Protein AF-A0A3B3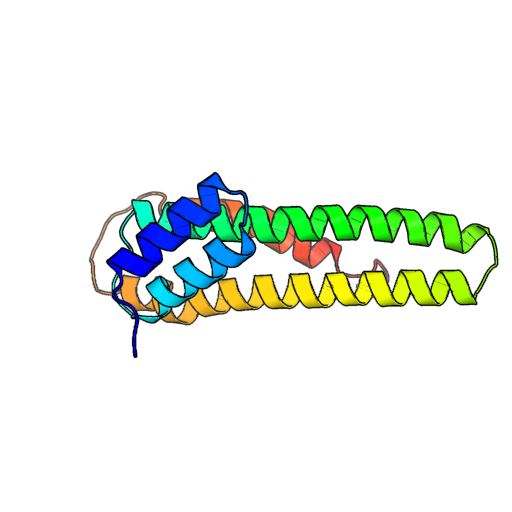ZJW7-F1 (afdb_monomer_lite)

pLDDT: mean 74.99, std 21.79, range [32.06, 96.75]

Secondary structure (DSSP, 8-state):
-PPPHHHHHHHHHHHHHTT-HHHHHHHHHHHHHT-SPPPHHHHHHHHHHHHHHHHHHHHHHHHHHHHHHHHHTTT-HHHHHHHHHHHHHHHHHHHHHHHHHHHHIIIIITGGGSSS----SGGGHHHHHHHHHHHHHHHTTS-TTS--

Radius of gyration: 18.7 Å; chains: 1; bounding box: 41×42×52 Å

Organism: NCBI:txid409849

Foldseek 3Di:
DQDDLVVLCVQLVVCVVVVVLVSNLVSLLSSQVVLDDDDPVSVVSNVVSLVSVLVVLVVVLVVLVVVLVVVVVVPPVVVNVVSVVVSVVSVVVNVVSVVSVVCSCVPRVVVVVVPDDDDDDCPVPVVVVVVVVVVVVVVVPDPPPPPD

InterPro domains:
  IPR000308 14-3-3 protein [PR00305] (37-66)
  IPR000308 14-3-3 protein [PR00305] (86-110)
  IPR000308 14-3-3 protein [PTHR18860] (5-116)
  IPR023409 14-3-3 protein, conserved site [PS00796] (43-53)
  IPR023410 14-3-3 domain [PF00244] (11-118)
  IPR023410 14-3-3 domain [SM00101] (5-146)
  IPR036815 14-3-3 domain superfamily [G3DSA:1.20.190.20] (1-126)
  IPR036815 14-3-3 domain superfamily [SSF48445] (5-113)

Sequence (148 aa):
MTQPRNSLVQKARLAEQAERYDDMAAAMKSVTELNEALSNEERNLLSVAYKNVVGARRSSWRVISSIEQKTSTDGNEKKIEMVRAYREKIEKELEAVCQDVLNLLDNFLIKNCSDTQHETGPSRLVLVCSKTSLMSMAMAFKPLGQLC

Structure (mmCIF, N/CA/C/O backbone):
data_AF-A0A3B3ZJW7-F1
#
_entry.id   AF-A0A3B3ZJW7-F1
#
loop_
_atom_site.group_PDB
_atom_site.id
_atom_site.type_symbol
_atom_site.label_atom_id
_atom_site.label_alt_id
_atom_site.label_comp_id
_atom_site.label_asym_id
_atom_site.label_entity_id
_atom_site.label_seq_id
_atom_site.pdbx_PDB_ins_code
_atom_site.Cartn_x
_atom_site.Cartn_y
_atom_site.Cartn_z
_atom_site.occupancy
_atom_site.B_iso_or_equiv
_atom_site.auth_seq_id
_atom_site.auth_comp_id
_atom_site.auth_asym_id
_atom_site.auth_atom_id
_atom_site.pdbx_PDB_model_num
ATOM 1 N N . MET A 1 1 ? -17.757 -16.011 6.259 1.00 41.28 1 MET A N 1
ATOM 2 C CA . MET A 1 1 ? -17.474 -16.142 7.704 1.00 41.28 1 MET A CA 1
ATOM 3 C C . MET A 1 1 ? -16.593 -14.971 8.095 1.00 41.28 1 MET A C 1
ATOM 5 O O . MET A 1 1 ? -15.487 -14.872 7.583 1.00 41.28 1 MET A O 1
ATOM 9 N N . THR A 1 2 ? -17.106 -14.036 8.888 1.00 58.94 2 THR A N 1
ATOM 10 C CA . THR A 1 2 ? -16.339 -12.898 9.411 1.00 58.94 2 THR A CA 1
ATOM 11 C C . THR A 1 2 ? -15.361 -13.408 10.471 1.00 58.94 2 THR A C 1
ATOM 13 O O . THR A 1 2 ? -15.766 -14.082 11.415 1.00 58.94 2 THR A O 1
ATOM 16 N N . GLN A 1 3 ? -14.060 -13.165 10.285 1.00 69.75 3 GLN A N 1
ATOM 17 C CA . GLN A 1 3 ? -13.056 -13.524 11.289 1.00 69.75 3 GLN A CA 1
ATOM 18 C C . GLN A 1 3 ? -13.226 -12.631 12.529 1.00 69.75 3 GLN A C 1
ATOM 20 O O . GLN A 1 3 ? -13.431 -11.426 12.375 1.00 69.75 3 GLN A O 1
ATOM 25 N N . PRO A 1 4 ? -13.140 -13.181 13.754 1.00 84.31 4 PRO A N 1
ATOM 26 C CA . PRO A 1 4 ? -13.278 -12.383 14.967 1.00 84.31 4 PRO A CA 1
ATOM 27 C C . PRO A 1 4 ? -12.141 -11.358 15.079 1.00 84.31 4 PRO A C 1
ATOM 29 O O . PRO A 1 4 ? -10.984 -11.688 14.808 1.00 84.31 4 PRO A O 1
ATOM 32 N N . ARG A 1 5 ? -12.447 -10.135 15.535 1.00 88.00 5 ARG A N 1
ATOM 33 C CA . ARG A 1 5 ? -11.498 -9.008 15.654 1.00 88.00 5 ARG A CA 1
ATOM 34 C C . ARG A 1 5 ? -10.156 -9.405 16.273 1.00 88.00 5 ARG A C 1
ATOM 36 O O . ARG A 1 5 ? -9.104 -9.098 15.723 1.00 88.00 5 ARG A O 1
ATOM 43 N N . ASN A 1 6 ? -10.192 -10.140 17.385 1.00 89.25 6 ASN A N 1
ATOM 44 C CA . ASN A 1 6 ? -8.989 -10.573 18.097 1.00 89.25 6 ASN A CA 1
ATOM 45 C C . ASN A 1 6 ? -8.067 -11.429 17.206 1.00 89.25 6 ASN A C 1
ATOM 47 O O . ASN A 1 6 ? -6.859 -11.213 17.180 1.00 89.25 6 ASN A O 1
ATOM 51 N N . SER A 1 7 ? -8.636 -12.315 16.380 1.00 92.38 7 SER A N 1
ATOM 52 C CA . SER A 1 7 ? -7.854 -13.124 15.436 1.00 92.38 7 SER A CA 1
ATOM 53 C C . SER A 1 7 ? -7.184 -12.283 14.345 1.00 92.38 7 SER A C 1
ATOM 55 O O . SER A 1 7 ? -6.049 -12.567 13.966 1.00 92.38 7 SER A O 1
ATOM 57 N N . LEU A 1 8 ? -7.837 -11.210 13.882 1.00 92.69 8 LEU A N 1
ATOM 58 C CA . LEU A 1 8 ? -7.259 -10.282 12.906 1.00 92.69 8 LEU A CA 1
ATOM 59 C C . LEU A 1 8 ? -6.107 -9.476 13.517 1.00 92.69 8 LEU A C 1
ATOM 61 O O . LEU A 1 8 ? -5.056 -9.345 12.893 1.00 92.69 8 LEU A O 1
ATOM 65 N N . VAL A 1 9 ? -6.265 -9.000 14.756 1.00 93.06 9 VAL A N 1
ATOM 66 C CA . VAL A 1 9 ? -5.200 -8.291 15.485 1.00 93.06 9 VAL A CA 1
ATOM 67 C C . VAL A 1 9 ? -4.015 -9.221 15.761 1.00 93.06 9 VAL A C 1
ATOM 69 O O . VAL A 1 9 ? -2.868 -8.838 15.541 1.00 93.06 9 VAL A O 1
ATOM 72 N N . GLN A 1 10 ? -4.261 -10.467 16.179 1.00 94.31 10 GLN A N 1
ATOM 73 C CA . GLN A 1 10 ? -3.201 -11.468 16.341 1.00 94.31 10 GLN A CA 1
ATOM 74 C C . GLN A 1 10 ? -2.476 -11.743 15.019 1.00 94.31 10 GLN A C 1
ATOM 76 O O . GLN A 1 10 ? -1.246 -11.757 14.985 1.00 94.31 10 GLN A O 1
ATOM 81 N N . LYS A 1 11 ? -3.216 -11.890 13.914 1.00 94.44 11 LYS A N 1
ATOM 82 C CA . LYS A 1 11 ? -2.635 -12.049 12.576 1.00 94.44 11 LYS A CA 1
ATOM 83 C C . LYS A 1 11 ? -1.764 -10.853 12.189 1.00 94.44 11 LYS A C 1
ATOM 85 O O . LYS A 1 11 ? -0.671 -11.059 11.669 1.00 94.44 11 LYS A O 1
ATOM 90 N N . ALA A 1 12 ? -2.204 -9.626 12.473 1.00 94.75 12 ALA A N 1
ATOM 91 C CA . ALA A 1 12 ? -1.415 -8.424 12.215 1.00 94.75 12 ALA A CA 1
ATOM 92 C C . ALA A 1 12 ? -0.087 -8.432 12.991 1.00 94.75 12 ALA A C 1
ATOM 94 O O . ALA A 1 12 ? 0.952 -8.136 12.412 1.00 94.75 12 ALA A O 1
ATOM 95 N N . ARG A 1 13 ? -0.084 -8.856 14.261 1.00 93.94 13 ARG A N 1
ATOM 96 C CA . ARG A 1 13 ? 1.151 -8.973 15.063 1.00 93.94 13 ARG A CA 1
ATOM 97 C C . ARG A 1 13 ? 2.098 -10.066 14.575 1.00 93.94 13 ARG A C 1
ATOM 99 O O . ARG A 1 13 ? 3.312 -9.918 14.674 1.00 93.94 13 ARG A O 1
ATOM 106 N N . LEU A 1 14 ? 1.564 -11.180 14.078 1.00 96.38 14 LEU A N 1
ATOM 107 C CA . LEU A 1 14 ? 2.388 -12.220 13.455 1.00 96.38 14 LEU A CA 1
ATOM 108 C C . LEU A 1 14 ? 3.007 -11.710 12.149 1.00 96.38 14 LEU A C 1
ATOM 110 O O . LEU A 1 14 ? 4.184 -11.946 11.891 1.00 96.38 14 LEU A O 1
ATOM 114 N N . ALA A 1 15 ? 2.232 -10.974 11.351 1.00 95.88 15 ALA A N 1
ATOM 115 C CA . ALA A 1 15 ? 2.716 -10.352 10.125 1.00 95.88 15 ALA A CA 1
ATOM 116 C C . ALA A 1 15 ? 3.783 -9.278 10.399 1.00 95.88 15 ALA A C 1
ATOM 118 O O . ALA A 1 15 ? 4.761 -9.213 9.662 1.00 95.88 15 ALA A O 1
ATOM 119 N N . GLU A 1 16 ? 3.636 -8.492 11.470 1.00 93.56 16 GLU A N 1
ATOM 120 C CA . GLU A 1 16 ? 4.644 -7.529 11.936 1.00 93.56 16 GLU A CA 1
ATOM 121 C C . GLU A 1 16 ? 5.976 -8.218 12.260 1.00 93.56 16 GLU A C 1
ATOM 123 O O . GLU A 1 16 ? 7.013 -7.819 11.741 1.00 93.56 16 GLU A O 1
ATOM 128 N N . GLN A 1 17 ? 5.945 -9.299 13.048 1.00 95.44 17 GLN A N 1
ATOM 129 C CA . GLN A 1 17 ? 7.144 -10.075 13.397 1.00 95.44 17 GLN A CA 1
ATOM 130 C C . GLN A 1 17 ? 7.816 -10.723 12.181 1.00 95.44 17 GLN A C 1
ATOM 132 O O . GLN A 1 17 ? 9.024 -10.937 12.185 1.00 95.44 17 GLN A O 1
ATOM 137 N N . ALA A 1 18 ? 7.038 -11.041 11.147 1.00 96.12 18 ALA A N 1
ATOM 138 C CA . ALA A 1 18 ? 7.535 -11.581 9.887 1.00 96.12 18 ALA A CA 1
ATOM 139 C C . ALA A 1 18 ? 7.897 -10.492 8.860 1.00 96.12 18 ALA A C 1
ATOM 141 O O . ALA A 1 18 ? 8.177 -10.823 7.708 1.00 96.12 18 ALA A O 1
ATOM 142 N N . GLU A 1 19 ? 7.815 -9.210 9.234 1.00 94.38 19 GLU A N 1
ATOM 143 C CA . GLU A 1 19 ? 8.022 -8.049 8.357 1.00 94.38 19 GLU A CA 1
ATOM 144 C C . GLU A 1 19 ? 7.146 -8.062 7.087 1.00 94.38 19 GLU A C 1
ATOM 146 O O . GLU A 1 19 ? 7.440 -7.428 6.070 1.00 94.38 19 GLU A O 1
ATOM 151 N N . ARG A 1 20 ? 6.012 -8.768 7.139 1.00 96.75 20 ARG A N 1
ATOM 152 C CA . ARG A 1 20 ? 5.022 -8.855 6.061 1.00 96.75 20 ARG A CA 1
ATOM 153 C C . ARG A 1 20 ? 3.991 -7.742 6.198 1.00 96.75 20 ARG A C 1
ATOM 155 O O . ARG A 1 20 ? 2.814 -7.981 6.464 1.00 96.75 20 ARG A O 1
ATOM 162 N N . TYR A 1 21 ? 4.436 -6.506 6.000 1.00 93.25 21 TYR A N 1
ATOM 163 C CA . TYR A 1 21 ? 3.616 -5.316 6.245 1.00 93.25 21 TYR A CA 1
ATOM 164 C C . TYR A 1 21 ? 2.367 -5.209 5.354 1.00 93.25 21 TYR A C 1
ATOM 166 O O . TYR A 1 21 ? 1.380 -4.618 5.780 1.00 93.25 21 TYR A O 1
ATOM 174 N N . ASP A 1 22 ? 2.364 -5.812 4.161 1.00 93.50 22 ASP A N 1
ATOM 175 C CA . ASP A 1 22 ? 1.164 -5.899 3.313 1.00 93.50 22 ASP A CA 1
ATOM 176 C C . ASP A 1 22 ? 0.063 -6.754 3.950 1.00 93.50 22 ASP A C 1
ATOM 178 O O . ASP A 1 22 ? -1.098 -6.348 4.010 1.00 93.50 22 ASP A O 1
ATOM 182 N N . ASP A 1 23 ? 0.436 -7.913 4.496 1.00 94.19 23 ASP A N 1
ATOM 183 C CA . ASP A 1 23 ? -0.490 -8.799 5.204 1.00 94.19 23 ASP A CA 1
ATOM 184 C C . ASP A 1 23 ? -0.987 -8.138 6.497 1.00 94.19 23 ASP A C 1
ATOM 186 O O . ASP A 1 23 ? -2.163 -8.257 6.852 1.00 94.19 23 ASP A O 1
ATOM 190 N N . MET A 1 24 ? -0.092 -7.418 7.183 1.00 94.19 24 MET A N 1
ATOM 191 C CA . MET A 1 24 ? -0.417 -6.626 8.367 1.00 94.19 24 MET A CA 1
ATOM 192 C C . MET A 1 24 ? -1.429 -5.523 8.028 1.00 94.19 24 MET A C 1
ATOM 194 O O . MET A 1 24 ? -2.428 -5.375 8.732 1.00 94.19 24 MET A O 1
ATOM 198 N N . ALA A 1 25 ? -1.215 -4.786 6.933 1.00 92.56 25 ALA A N 1
ATOM 199 C CA . ALA A 1 25 ? -2.110 -3.724 6.481 1.00 92.56 25 ALA A CA 1
ATOM 200 C C . ALA A 1 25 ? -3.486 -4.281 6.098 1.00 92.56 25 ALA A C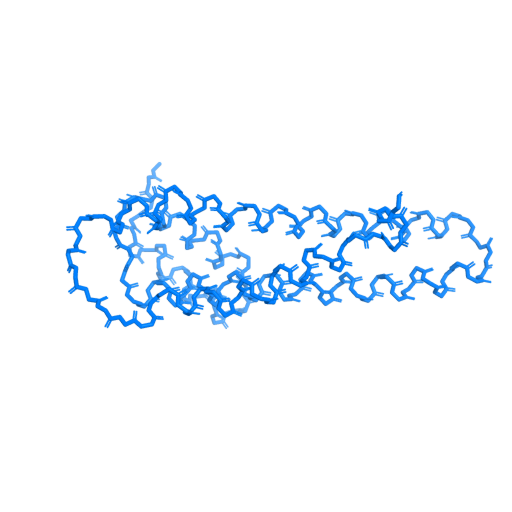 1
ATOM 202 O O . ALA A 1 25 ? -4.498 -3.728 6.519 1.00 92.56 25 ALA A O 1
ATOM 203 N N . ALA A 1 26 ? -3.537 -5.414 5.391 1.00 94.38 26 ALA A N 1
ATOM 204 C CA . ALA A 1 26 ? -4.792 -6.079 5.049 1.00 94.38 26 ALA A CA 1
ATOM 205 C C . ALA A 1 26 ? -5.574 -6.525 6.297 1.00 94.38 26 ALA A C 1
ATOM 207 O O . ALA A 1 26 ? -6.779 -6.293 6.387 1.00 94.38 26 ALA A O 1
ATOM 208 N N . ALA A 1 27 ? -4.900 -7.116 7.289 1.00 94.12 27 ALA A N 1
ATOM 209 C CA . ALA A 1 27 ? -5.542 -7.521 8.539 1.00 94.12 27 ALA A CA 1
ATOM 210 C C . ALA A 1 27 ? -6.077 -6.313 9.329 1.00 94.12 27 ALA A C 1
ATOM 212 O O . ALA A 1 27 ? -7.222 -6.328 9.779 1.00 94.12 27 ALA A O 1
ATOM 213 N N . MET A 1 28 ? -5.281 -5.247 9.453 1.00 92.62 28 MET A N 1
ATOM 214 C CA . MET A 1 28 ? -5.676 -4.029 10.169 1.00 92.62 28 MET A CA 1
ATOM 215 C C . MET A 1 28 ? -6.758 -3.224 9.435 1.00 92.62 28 MET A C 1
ATOM 217 O O . MET A 1 28 ? -7.602 -2.600 10.084 1.00 92.62 28 MET A O 1
ATOM 221 N N . LYS A 1 29 ? -6.792 -3.282 8.098 1.00 91.56 29 LYS A N 1
ATOM 222 C CA . LYS A 1 29 ? -7.897 -2.767 7.280 1.00 91.56 29 LYS A CA 1
ATOM 223 C C . LYS A 1 29 ? -9.200 -3.464 7.658 1.00 91.56 29 LYS A C 1
ATOM 225 O O . LYS A 1 29 ? -10.146 -2.787 8.044 1.00 91.56 29 LYS A O 1
ATOM 230 N N . SER A 1 30 ? -9.210 -4.798 7.682 1.00 92.12 30 SER A N 1
ATOM 231 C CA . SER A 1 30 ? -10.393 -5.562 8.094 1.00 92.12 30 SER A CA 1
ATOM 232 C C . SER A 1 30 ? -10.831 -5.257 9.529 1.00 92.12 30 SER A C 1
ATOM 234 O O . SER A 1 30 ? -12.026 -5.169 9.771 1.00 92.12 30 SER A O 1
ATOM 236 N N . VAL A 1 31 ? -9.901 -5.044 10.472 1.00 91.00 31 VAL A N 1
ATOM 237 C CA . VAL A 1 31 ? -10.241 -4.607 11.847 1.00 91.00 31 VAL A CA 1
ATOM 238 C C . VAL A 1 31 ? -10.938 -3.245 11.844 1.00 91.00 31 VAL A C 1
ATOM 240 O O . VAL A 1 31 ? -11.897 -3.042 12.583 1.00 91.00 31 VAL A O 1
ATOM 243 N N . THR A 1 32 ? -10.475 -2.318 11.005 1.00 88.44 32 THR A N 1
ATOM 244 C CA . THR A 1 32 ? -11.040 -0.965 10.898 1.00 88.44 32 THR A CA 1
ATOM 245 C C . THR A 1 32 ? -12.427 -0.982 10.246 1.00 88.44 32 THR A C 1
ATOM 247 O O . THR A 1 32 ? -13.324 -0.257 10.672 1.00 88.44 32 THR A O 1
ATOM 250 N N . GLU A 1 33 ? -12.633 -1.856 9.260 1.00 88.56 33 GLU A N 1
ATOM 251 C CA . GLU A 1 33 ? -13.905 -2.027 8.546 1.00 88.56 33 GLU A CA 1
ATOM 252 C C . GLU A 1 33 ? -15.018 -2.665 9.397 1.00 88.56 33 GLU A C 1
ATOM 254 O O . GLU A 1 33 ? -16.187 -2.577 9.026 1.00 88.56 33 GLU A O 1
ATOM 259 N N . LEU A 1 34 ? -14.700 -3.230 10.573 1.00 86.88 34 LEU A N 1
ATOM 260 C CA . LEU A 1 34 ? -15.708 -3.658 11.558 1.00 86.88 34 LEU A CA 1
ATOM 261 C C . LEU A 1 34 ? -16.497 -2.477 12.162 1.00 86.88 34 LEU A C 1
ATOM 263 O O . LEU A 1 34 ? -17.450 -2.701 12.900 1.00 86.88 34 LEU A O 1
ATOM 267 N N . ASN A 1 35 ? -16.118 -1.232 11.843 1.00 80.44 35 ASN A N 1
ATOM 268 C CA . ASN A 1 35 ? -16.767 0.011 12.273 1.00 80.44 35 ASN A CA 1
ATOM 269 C C . ASN A 1 35 ? -16.874 0.185 13.799 1.00 80.44 35 ASN A C 1
ATOM 271 O O . ASN A 1 35 ? -17.741 0.886 14.313 1.00 80.44 35 ASN A O 1
ATOM 275 N N . GLU A 1 36 ? -15.956 -0.439 14.525 1.00 82.25 36 GLU A N 1
ATOM 276 C CA . GLU A 1 36 ? -15.775 -0.275 15.961 1.00 82.25 36 GLU A CA 1
ATOM 277 C C . GLU A 1 36 ? -14.584 0.653 16.226 1.00 82.25 36 GLU A C 1
ATOM 279 O O . GLU A 1 36 ? -13.594 0.647 15.486 1.00 82.25 36 GLU A O 1
ATOM 284 N N . ALA A 1 37 ? -14.632 1.413 17.321 1.00 80.69 37 ALA A N 1
ATOM 285 C CA . ALA A 1 37 ? -13.532 2.289 17.704 1.00 80.69 37 ALA A CA 1
ATOM 286 C C . ALA A 1 37 ? -12.216 1.500 17.870 1.00 80.69 37 ALA A C 1
ATOM 288 O O . ALA A 1 37 ? -12.149 0.495 18.578 1.00 80.69 37 ALA A O 1
ATOM 289 N N . LEU A 1 38 ? -11.147 1.961 17.214 1.00 82.75 38 LEU A N 1
ATOM 290 C CA . LEU A 1 38 ? -9.809 1.399 17.400 1.00 82.75 38 LEU A CA 1
ATOM 291 C C . LEU A 1 38 ? -9.208 1.880 18.723 1.00 82.75 38 LEU A C 1
ATOM 293 O O . LEU A 1 38 ? -9.184 3.090 18.987 1.00 82.75 38 LEU A O 1
ATOM 297 N N . SER A 1 39 ? -8.649 0.947 19.491 1.00 85.75 39 SER A N 1
ATOM 298 C CA . SER A 1 39 ? -7.804 1.233 20.653 1.00 85.75 39 SER A CA 1
ATOM 299 C C . SER A 1 39 ? -6.482 1.892 20.240 1.00 85.75 39 SER A C 1
ATOM 301 O O . SER A 1 39 ? -6.070 1.827 19.078 1.00 85.75 39 SER A O 1
ATOM 303 N N . ASN A 1 40 ? -5.779 2.515 21.190 1.00 80.88 40 ASN A N 1
ATOM 304 C CA . ASN A 1 40 ? -4.481 3.145 20.918 1.00 80.88 40 ASN A CA 1
ATOM 305 C C . ASN A 1 40 ? -3.471 2.162 20.311 1.00 80.88 40 ASN A C 1
ATOM 307 O O . ASN A 1 40 ? -2.719 2.528 19.408 1.00 80.88 40 ASN A O 1
ATOM 311 N N . GLU A 1 41 ? -3.479 0.912 20.771 1.00 84.75 41 GLU A N 1
ATOM 312 C CA . GLU A 1 41 ? -2.562 -0.106 20.272 1.00 84.75 41 GLU A CA 1
ATOM 313 C C . GLU A 1 41 ? -2.896 -0.530 18.835 1.00 84.75 41 GLU A C 1
ATOM 315 O O . GLU A 1 41 ? -2.006 -0.613 17.992 1.00 84.75 41 GLU A O 1
ATOM 320 N N . GLU A 1 42 ? -4.177 -0.694 18.504 1.00 86.19 42 GLU A N 1
ATOM 321 C CA . GLU A 1 42 ? -4.614 -1.005 17.137 1.00 86.19 42 GLU A CA 1
ATOM 322 C 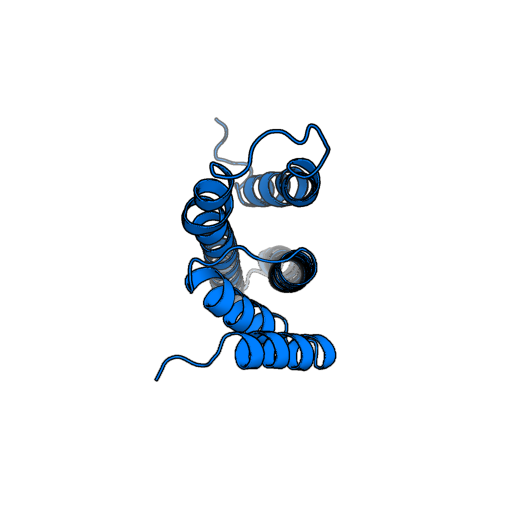C . GLU A 1 42 ? -4.345 0.153 16.169 1.00 86.19 42 GLU A C 1
ATOM 324 O O . GLU A 1 42 ? -3.918 -0.075 15.038 1.00 86.19 42 GLU A O 1
ATOM 329 N N . ARG A 1 43 ? -4.515 1.409 16.604 1.00 85.75 43 ARG A N 1
ATOM 330 C CA . ARG A 1 43 ? -4.137 2.586 15.799 1.00 85.75 43 ARG A CA 1
ATOM 331 C C . ARG A 1 43 ? -2.636 2.622 15.519 1.00 85.75 43 ARG A C 1
ATOM 333 O O . ARG A 1 43 ? -2.229 2.993 14.415 1.00 85.75 43 ARG A O 1
ATOM 340 N N . ASN A 1 44 ? -1.817 2.236 16.498 1.00 85.19 44 ASN A N 1
ATOM 341 C CA . ASN A 1 44 ? -0.375 2.131 16.312 1.00 85.19 44 ASN A CA 1
ATOM 342 C C . ASN A 1 44 ? -0.029 1.028 15.302 1.00 85.19 44 ASN A C 1
ATOM 344 O O . ASN A 1 44 ? 0.694 1.299 14.349 1.00 85.19 44 ASN A O 1
ATOM 348 N N . LEU A 1 45 ? -0.615 -0.168 15.436 1.00 88.81 45 LEU A N 1
ATOM 349 C CA . LEU A 1 45 ? -0.425 -1.269 14.480 1.00 88.81 45 LEU A CA 1
ATOM 350 C C . LEU A 1 45 ? -0.829 -0.864 13.054 1.00 88.81 45 LEU A C 1
ATOM 352 O O . LEU A 1 45 ? -0.073 -1.088 12.111 1.00 88.81 45 LEU A O 1
ATOM 356 N N . LEU A 1 46 ? -1.977 -0.201 12.892 1.00 88.12 46 LEU A N 1
ATOM 357 C CA . LEU A 1 46 ? -2.430 0.321 11.600 1.00 88.12 46 LEU A CA 1
ATOM 358 C C . LEU A 1 46 ? -1.412 1.314 11.009 1.00 88.12 46 LEU A C 1
ATOM 360 O O . LEU A 1 46 ? -1.080 1.242 9.825 1.00 88.12 46 LEU A O 1
ATOM 364 N N . SER A 1 47 ? -0.882 2.213 11.842 1.00 86.50 47 SER A N 1
ATOM 365 C CA . SER A 1 47 ? 0.111 3.211 11.429 1.00 86.50 47 SER A CA 1
ATOM 366 C C . SER A 1 47 ? 1.437 2.567 11.019 1.00 86.50 47 SER A C 1
ATOM 368 O O . SER A 1 47 ? 1.998 2.928 9.985 1.00 86.50 47 SER A O 1
ATOM 370 N N . VAL A 1 48 ? 1.929 1.599 11.798 1.00 87.69 48 VAL A N 1
ATOM 371 C CA . VAL A 1 48 ? 3.157 0.843 11.505 1.00 87.69 48 VAL A CA 1
ATOM 372 C C . VAL A 1 48 ? 3.016 0.080 10.190 1.00 87.69 48 VAL A C 1
ATOM 374 O O . VAL A 1 48 ? 3.911 0.165 9.348 1.00 87.69 48 VAL A O 1
ATOM 377 N N . ALA A 1 49 ? 1.886 -0.596 9.975 1.00 89.44 49 ALA A N 1
ATOM 378 C CA . ALA A 1 49 ? 1.628 -1.359 8.760 1.00 89.44 49 ALA A CA 1
ATOM 379 C C . ALA A 1 49 ? 1.711 -0.474 7.508 1.00 89.44 49 ALA A C 1
ATOM 381 O O . ALA A 1 49 ? 2.574 -0.667 6.650 1.00 89.44 49 ALA A O 1
ATOM 382 N N . TYR A 1 50 ? 0.868 0.559 7.430 1.00 87.75 50 TYR A N 1
ATOM 383 C CA . TYR A 1 50 ? 0.787 1.404 6.239 1.00 87.75 50 TYR A CA 1
ATOM 384 C C . TYR A 1 50 ? 2.042 2.257 6.019 1.00 87.75 50 TYR A C 1
ATOM 386 O O . TYR A 1 50 ? 2.463 2.427 4.872 1.00 87.75 50 TYR A O 1
ATOM 394 N N . LYS A 1 51 ? 2.703 2.736 7.086 1.00 86.69 51 LYS A N 1
ATOM 395 C CA . LYS A 1 51 ? 3.990 3.445 6.972 1.00 86.69 51 LYS A CA 1
ATOM 396 C C . LYS A 1 51 ? 5.042 2.575 6.285 1.00 86.69 51 LYS A C 1
ATOM 398 O O . LYS A 1 51 ? 5.747 3.063 5.400 1.00 86.69 51 LYS A O 1
ATOM 403 N N . ASN A 1 52 ? 5.152 1.309 6.681 1.00 87.19 52 ASN A N 1
ATOM 404 C CA . ASN A 1 52 ? 6.139 0.397 6.110 1.00 87.19 52 ASN A CA 1
ATOM 405 C C . ASN A 1 52 ? 5.777 -0.029 4.683 1.00 87.19 52 ASN A C 1
ATOM 407 O O . ASN A 1 52 ? 6.655 -0.022 3.820 1.00 87.19 52 ASN A O 1
ATOM 411 N N . VAL A 1 53 ? 4.497 -0.298 4.393 1.00 90.38 53 VAL A N 1
ATOM 412 C CA . VAL A 1 53 ? 4.038 -0.596 3.023 1.00 90.38 53 VAL A CA 1
ATOM 413 C C . VAL A 1 53 ? 4.395 0.553 2.077 1.00 90.38 53 VAL A C 1
ATOM 415 O O . VAL A 1 53 ? 5.092 0.337 1.083 1.00 90.38 53 VAL A O 1
ATOM 418 N N . VAL A 1 54 ? 3.994 1.786 2.406 1.00 86.81 54 VAL A N 1
ATOM 419 C CA . VAL A 1 54 ? 4.292 2.969 1.581 1.00 86.81 54 VAL A CA 1
ATOM 420 C C . VAL A 1 54 ? 5.802 3.206 1.489 1.00 86.81 54 VAL A C 1
ATOM 422 O O . VAL A 1 54 ? 6.319 3.488 0.407 1.00 86.81 54 VAL A O 1
ATOM 425 N N . GLY A 1 55 ? 6.531 3.060 2.599 1.00 86.19 55 GLY A N 1
ATOM 426 C CA . GLY A 1 55 ? 7.987 3.209 2.642 1.00 86.19 55 GLY A CA 1
ATOM 427 C C . GLY A 1 55 ? 8.712 2.260 1.685 1.00 86.19 55 GLY A C 1
ATOM 428 O O . GLY A 1 55 ? 9.574 2.702 0.920 1.00 86.19 55 GLY A O 1
ATOM 429 N N . ALA A 1 56 ? 8.315 0.986 1.664 1.00 89.00 56 ALA A N 1
ATOM 430 C CA . ALA A 1 56 ? 8.870 -0.016 0.760 1.00 89.00 56 ALA A CA 1
ATOM 431 C C . ALA A 1 56 ? 8.603 0.338 -0.713 1.00 89.00 56 ALA A C 1
ATOM 433 O O . ALA A 1 56 ? 9.548 0.412 -1.501 1.00 89.00 56 ALA A O 1
ATOM 434 N N . ARG A 1 57 ? 7.349 0.658 -1.077 1.00 89.00 57 ARG A N 1
ATOM 435 C CA . ARG A 1 57 ? 6.980 1.025 -2.463 1.00 89.00 57 ARG A CA 1
ATOM 436 C C . ARG A 1 57 ? 7.724 2.267 -2.939 1.00 89.00 57 ARG A C 1
ATOM 438 O O . ARG A 1 57 ? 8.216 2.300 -4.063 1.00 89.00 57 ARG A O 1
ATOM 445 N N . ARG A 1 58 ? 7.885 3.266 -2.069 1.00 88.31 58 ARG A N 1
ATOM 446 C CA . ARG A 1 58 ? 8.678 4.464 -2.370 1.00 88.31 58 ARG A CA 1
ATOM 447 C C . ARG A 1 58 ? 10.140 4.165 -2.625 1.00 88.31 58 ARG A C 1
ATOM 449 O O . ARG A 1 58 ? 10.741 4.772 -3.509 1.00 88.31 58 ARG A O 1
ATOM 456 N N . SER A 1 59 ? 10.734 3.285 -1.824 1.00 90.25 59 SER A N 1
ATOM 457 C CA . SER A 1 59 ? 12.120 2.887 -2.038 1.00 90.25 59 SER A CA 1
ATOM 458 C C . SER A 1 59 ? 12.274 2.219 -3.403 1.00 90.25 59 SER A C 1
ATOM 460 O O . SER A 1 59 ? 13.121 2.644 -4.188 1.00 90.25 59 SER A O 1
ATOM 462 N N . SER A 1 60 ? 11.379 1.282 -3.730 1.00 91.31 60 SER A N 1
ATOM 463 C CA . SER A 1 60 ? 11.322 0.630 -5.042 1.00 91.31 60 SER A CA 1
ATOM 464 C C . SER A 1 60 ? 11.161 1.636 -6.183 1.00 91.31 60 SER A C 1
ATOM 466 O O . SER A 1 60 ? 11.924 1.594 -7.145 1.00 91.31 60 SER A O 1
ATOM 468 N N . TRP A 1 61 ? 10.236 2.593 -6.058 1.00 90.81 61 TRP A N 1
ATOM 469 C CA . TRP A 1 61 ? 10.020 3.630 -7.069 1.00 90.81 61 TRP A CA 1
ATOM 470 C C . TRP A 1 61 ? 11.276 4.477 -7.313 1.00 90.81 61 TRP A C 1
ATOM 472 O O . TRP A 1 61 ? 11.667 4.668 -8.462 1.00 90.81 61 TRP A O 1
ATOM 482 N N . ARG A 1 62 ? 11.968 4.926 -6.251 1.00 90.56 62 ARG A N 1
ATOM 483 C CA . ARG A 1 62 ? 13.219 5.702 -6.383 1.00 90.56 62 ARG A CA 1
ATOM 484 C C . ARG A 1 62 ? 14.300 4.924 -7.131 1.00 90.56 62 ARG A C 1
ATOM 486 O O . ARG A 1 62 ? 14.999 5.497 -7.964 1.00 90.56 62 ARG A O 1
ATOM 493 N N . VAL A 1 63 ? 14.440 3.630 -6.835 1.00 92.31 63 VAL A N 1
ATOM 494 C CA . VAL A 1 63 ? 15.412 2.758 -7.509 1.00 92.31 63 VAL A CA 1
ATOM 495 C C . VAL A 1 63 ? 15.084 2.648 -8.996 1.00 92.31 63 VAL A C 1
ATOM 497 O O . VAL A 1 63 ? 15.959 2.878 -9.829 1.00 92.31 63 VAL A O 1
ATOM 500 N N . ILE A 1 64 ? 13.825 2.363 -9.337 1.00 92.00 64 ILE A N 1
ATOM 501 C CA . ILE A 1 64 ? 13.394 2.225 -10.733 1.00 92.00 64 ILE A CA 1
ATOM 502 C C . ILE A 1 64 ? 13.514 3.548 -11.494 1.00 92.00 64 ILE A C 1
ATOM 504 O O . ILE A 1 64 ? 14.011 3.548 -12.614 1.00 92.00 64 ILE A O 1
ATOM 508 N N . SER A 1 65 ? 13.165 4.677 -10.878 1.00 89.19 65 SER A N 1
ATOM 509 C CA . SER A 1 65 ? 13.345 6.001 -11.484 1.00 89.19 65 SER A CA 1
ATOM 510 C C . SER A 1 65 ? 14.825 6.311 -11.765 1.00 89.19 65 SER A C 1
ATOM 512 O O . SER A 1 65 ? 15.163 6.812 -12.837 1.00 89.19 65 SER A O 1
ATOM 514 N N . SER A 1 66 ? 15.743 5.929 -10.868 1.00 89.69 66 SER A N 1
ATOM 515 C CA . SER A 1 66 ? 17.186 6.058 -11.129 1.00 89.69 66 SER A CA 1
ATOM 516 C C . SER A 1 66 ? 17.657 5.152 -12.275 1.00 89.69 66 SER A C 1
ATOM 518 O O . SER A 1 66 ? 18.503 5.554 -13.076 1.00 89.69 66 SER A O 1
ATOM 520 N N . ILE A 1 67 ? 17.110 3.937 -12.381 1.00 91.25 67 ILE A N 1
ATOM 521 C CA . ILE A 1 67 ? 17.405 3.017 -13.489 1.00 91.25 67 ILE A CA 1
ATOM 522 C C . ILE A 1 67 ? 16.874 3.574 -14.814 1.00 91.25 67 ILE A C 1
ATOM 524 O O . ILE A 1 67 ? 17.569 3.486 -15.824 1.00 91.25 67 ILE A O 1
ATOM 528 N N . GLU A 1 68 ? 15.686 4.176 -14.820 1.00 88.12 68 GLU A N 1
ATOM 529 C CA . GLU A 1 68 ? 15.093 4.812 -15.999 1.00 88.12 68 GLU A CA 1
ATOM 530 C C . GLU A 1 68 ? 15.983 5.940 -16.527 1.00 88.12 68 GLU A C 1
ATOM 532 O O . GLU A 1 68 ? 16.308 5.959 -17.714 1.00 88.12 68 GLU A O 1
ATOM 537 N N . GLN A 1 69 ? 16.457 6.825 -15.643 1.00 86.56 69 GLN A N 1
ATOM 538 C CA . GLN A 1 69 ? 17.359 7.921 -16.015 1.00 86.56 69 GLN A CA 1
ATOM 539 C C . GLN A 1 69 ? 18.656 7.412 -16.655 1.00 86.56 69 GLN A C 1
ATOM 541 O O . GLN A 1 69 ? 19.069 7.925 -17.690 1.00 86.56 69 GLN A O 1
ATOM 546 N N . LYS A 1 70 ? 19.271 6.366 -16.084 1.00 88.56 70 LYS A N 1
ATOM 547 C CA . LYS A 1 70 ? 20.484 5.739 -16.642 1.00 88.56 70 LYS A CA 1
ATOM 548 C C . LYS A 1 70 ? 20.218 5.010 -17.958 1.00 88.56 70 LYS A C 1
ATOM 550 O O . LYS A 1 70 ? 21.047 5.018 -18.853 1.00 88.56 70 LYS A O 1
ATOM 555 N N . THR A 1 71 ? 19.062 4.368 -18.089 1.00 87.38 71 THR A N 1
ATOM 556 C CA . THR A 1 71 ? 18.713 3.624 -19.309 1.00 87.38 71 THR A CA 1
ATOM 557 C C . THR A 1 71 ? 18.376 4.577 -20.459 1.00 87.38 71 THR A C 1
ATOM 559 O O . THR A 1 71 ? 18.614 4.252 -21.619 1.00 87.38 71 THR A O 1
ATOM 562 N N . SER A 1 72 ? 17.887 5.778 -20.145 1.00 78.75 72 SER A N 1
ATOM 563 C CA . SER A 1 72 ? 17.578 6.819 -21.131 1.00 78.75 72 SER A CA 1
ATOM 564 C C . SER A 1 72 ? 18.819 7.321 -21.880 1.00 78.75 72 SER A C 1
ATOM 566 O O . SER A 1 72 ? 18.696 7.779 -23.011 1.00 78.75 72 SER A O 1
ATOM 568 N N . THR A 1 73 ? 20.019 7.196 -21.297 1.00 79.75 73 THR A N 1
ATOM 569 C CA . THR A 1 73 ? 21.284 7.563 -21.957 1.00 79.75 73 THR A CA 1
ATOM 570 C C . THR A 1 73 ? 21.871 6.457 -22.840 1.00 79.75 73 THR A C 1
ATOM 572 O O . THR A 1 73 ? 22.710 6.753 -23.683 1.00 79.75 73 THR A O 1
ATOM 575 N N . ASP A 1 74 ? 21.423 5.204 -22.686 1.00 77.62 74 ASP A N 1
ATOM 576 C CA . ASP A 1 74 ? 21.926 4.044 -23.449 1.00 77.62 74 ASP A CA 1
ATOM 577 C C . ASP A 1 74 ? 21.293 3.918 -24.853 1.00 77.62 74 ASP A C 1
ATOM 579 O O . ASP A 1 74 ? 21.753 3.121 -25.669 1.00 77.62 74 ASP A O 1
ATOM 583 N N . GLY A 1 75 ? 20.207 4.650 -25.144 1.00 76.38 75 GLY A N 1
ATOM 584 C CA . GLY A 1 75 ? 19.537 4.655 -26.456 1.00 76.38 75 GLY A CA 1
ATOM 585 C C . GLY A 1 75 ? 18.736 3.389 -26.812 1.00 76.38 75 GLY A C 1
ATOM 586 O O . GLY A 1 75 ? 18.202 3.291 -27.914 1.00 76.38 75 GLY A O 1
ATOM 587 N N . ASN A 1 76 ? 18.615 2.411 -25.905 1.00 86.44 76 ASN A N 1
ATOM 588 C CA . ASN A 1 76 ? 17.819 1.199 -26.134 1.00 86.44 76 ASN A CA 1
ATOM 589 C C . ASN A 1 76 ? 16.336 1.424 -25.787 1.00 86.44 76 ASN A C 1
ATOM 591 O O . ASN A 1 76 ? 15.905 1.165 -24.660 1.00 86.44 76 ASN A O 1
ATOM 595 N N . GLU A 1 77 ? 15.552 1.863 -26.774 1.00 87.88 77 GLU A N 1
ATOM 596 C CA . GLU A 1 77 ? 14.133 2.226 -26.622 1.00 87.88 77 GLU A CA 1
ATOM 597 C C . GLU A 1 77 ? 13.273 1.129 -25.979 1.00 87.88 77 GLU A C 1
ATOM 599 O O . GLU A 1 77 ? 12.496 1.415 -25.070 1.00 87.88 77 GLU A O 1
ATOM 604 N N . LYS A 1 78 ? 13.461 -0.144 -26.355 1.00 89.62 78 LYS A N 1
ATOM 605 C CA . LYS A 1 78 ? 12.691 -1.261 -25.772 1.00 89.62 78 LYS A CA 1
ATOM 606 C C . LYS A 1 78 ? 12.937 -1.406 -24.272 1.00 89.62 78 LYS A C 1
ATOM 608 O O . LYS A 1 78 ? 12.024 -1.702 -23.505 1.00 89.62 78 LYS A O 1
ATOM 613 N N . LYS A 1 79 ? 14.187 -1.217 -23.840 1.00 89.00 79 LYS A N 1
ATOM 614 C CA . LYS A 1 79 ? 14.556 -1.285 -22.422 1.00 89.00 79 LYS A CA 1
ATOM 615 C C . LYS A 1 79 ? 14.003 -0.082 -21.657 1.00 89.00 79 LYS A C 1
ATOM 617 O O . LYS A 1 79 ? 13.519 -0.262 -20.543 1.00 89.00 79 LYS A O 1
ATOM 622 N N . ILE A 1 80 ? 14.031 1.107 -22.262 1.00 90.00 80 ILE A N 1
ATOM 623 C CA . ILE A 1 80 ? 13.444 2.329 -21.692 1.00 90.00 80 ILE A CA 1
ATOM 624 C C . ILE A 1 80 ? 11.940 2.139 -21.466 1.00 90.00 80 ILE A C 1
ATOM 626 O O . ILE A 1 80 ? 11.456 2.387 -20.363 1.00 90.00 80 ILE A O 1
ATOM 630 N N . GLU A 1 81 ? 11.214 1.632 -22.464 1.00 91.88 81 GLU A N 1
ATOM 631 C CA . GLU A 1 81 ? 9.770 1.402 -22.368 1.00 91.88 81 GLU A CA 1
ATOM 632 C C . GLU A 1 81 ? 9.415 0.389 -21.269 1.00 91.88 81 GLU A C 1
ATOM 634 O O . GLU A 1 81 ? 8.532 0.650 -20.450 1.00 91.88 81 GLU A O 1
ATOM 639 N N . MET A 1 82 ? 10.159 -0.721 -21.166 1.00 93.25 82 MET A N 1
ATOM 640 C CA . MET A 1 82 ? 9.966 -1.701 -20.088 1.00 93.25 82 MET A CA 1
ATOM 641 C C . MET A 1 82 ? 10.179 -1.096 -18.694 1.00 93.25 82 MET A C 1
ATOM 643 O O . MET A 1 82 ? 9.382 -1.340 -17.785 1.00 93.25 82 MET A O 1
ATOM 647 N N . VAL A 1 83 ? 11.243 -0.307 -18.506 1.00 92.00 83 VAL A N 1
ATOM 648 C CA . VAL A 1 83 ? 11.538 0.325 -17.210 1.00 92.00 83 VAL A CA 1
ATOM 649 C C . VAL A 1 83 ? 10.469 1.361 -16.858 1.00 92.00 83 VAL A C 1
ATOM 651 O O . VAL A 1 83 ? 10.002 1.390 -15.718 1.00 92.00 83 VAL A O 1
ATOM 654 N N . ARG A 1 84 ? 10.032 2.162 -17.835 1.00 91.56 84 ARG A N 1
ATOM 655 C CA . ARG A 1 84 ? 8.971 3.157 -17.657 1.00 91.56 84 ARG A CA 1
ATOM 656 C C . ARG A 1 84 ? 7.642 2.513 -17.267 1.00 91.56 84 ARG A C 1
ATOM 658 O O . ARG A 1 84 ? 7.041 2.921 -16.276 1.00 91.56 84 ARG A O 1
ATOM 665 N N . ALA A 1 85 ? 7.223 1.461 -17.972 1.00 93.62 85 ALA A N 1
ATOM 666 C CA . ALA A 1 85 ? 6.003 0.724 -17.644 1.00 93.62 85 ALA A CA 1
ATOM 667 C C . ALA A 1 85 ? 6.050 0.145 -16.218 1.00 93.62 85 ALA A C 1
ATOM 669 O O . ALA A 1 85 ? 5.051 0.153 -15.495 1.00 93.62 85 ALA A O 1
ATOM 670 N N . TYR A 1 86 ? 7.224 -0.320 -15.778 1.00 93.88 86 TYR A N 1
ATOM 671 C CA . TYR A 1 86 ? 7.401 -0.814 -14.415 1.00 93.88 86 TYR A CA 1
ATOM 672 C C . TYR A 1 86 ? 7.361 0.309 -13.367 1.00 93.88 86 TYR A C 1
ATOM 674 O O . TYR A 1 86 ? 6.774 0.125 -12.300 1.00 93.88 86 TYR A O 1
ATOM 682 N N . ARG A 1 87 ? 7.915 1.492 -13.670 1.00 91.81 87 ARG A N 1
ATOM 683 C CA . ARG A 1 87 ? 7.793 2.681 -12.810 1.00 91.81 87 ARG A CA 1
ATOM 684 C C . ARG A 1 87 ? 6.328 3.066 -12.607 1.00 91.81 87 ARG A C 1
ATOM 686 O O . ARG A 1 87 ? 5.897 3.216 -11.467 1.00 91.81 87 ARG A O 1
ATOM 693 N N . GLU A 1 88 ? 5.568 3.159 -13.697 1.00 91.00 88 GLU A N 1
ATOM 694 C CA . GLU A 1 88 ? 4.140 3.505 -13.679 1.00 91.00 88 GLU A CA 1
ATOM 695 C C . GLU A 1 88 ? 3.306 2.464 -12.917 1.00 91.00 88 GLU A C 1
ATOM 697 O O . GLU A 1 88 ? 2.347 2.807 -12.226 1.00 91.00 88 GLU A O 1
ATOM 702 N N . LYS A 1 89 ? 3.685 1.180 -12.977 1.00 93.31 89 LYS A N 1
ATOM 703 C CA . LYS A 1 89 ? 3.062 0.141 -12.147 1.00 93.31 89 LYS A CA 1
ATOM 704 C C . LYS A 1 89 ? 3.246 0.428 -10.652 1.00 93.31 89 LYS A C 1
ATOM 706 O O . LYS A 1 89 ? 2.272 0.370 -9.906 1.00 93.31 89 LYS A O 1
ATOM 711 N N . ILE A 1 90 ? 4.464 0.762 -10.221 1.00 88.12 90 ILE A N 1
ATOM 712 C CA . ILE A 1 90 ? 4.742 1.084 -8.811 1.00 88.12 90 ILE A CA 1
ATOM 713 C C . ILE A 1 90 ? 3.996 2.356 -8.384 1.00 88.12 90 ILE A C 1
ATOM 715 O O . ILE A 1 90 ? 3.503 2.421 -7.261 1.00 88.12 90 ILE A O 1
ATOM 719 N N . GLU A 1 91 ? 3.883 3.352 -9.267 1.00 86.38 91 GLU A N 1
ATOM 720 C CA . GLU A 1 91 ? 3.096 4.568 -9.011 1.00 86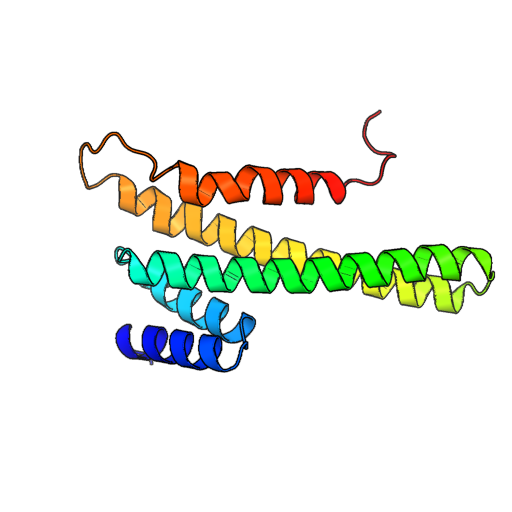.38 91 GLU A CA 1
ATOM 721 C C . GLU A 1 91 ? 1.631 4.235 -8.723 1.00 86.38 91 GLU A C 1
ATOM 723 O O . GLU A 1 91 ? 1.105 4.665 -7.698 1.00 86.38 91 GLU A O 1
ATOM 728 N N . LYS A 1 92 ? 1.006 3.395 -9.557 1.00 89.00 92 LYS A N 1
ATOM 729 C CA . LYS A 1 92 ? -0.379 2.944 -9.351 1.00 89.00 92 LYS A CA 1
ATOM 730 C C . LYS A 1 92 ? -0.555 2.170 -8.046 1.00 89.00 92 LYS A C 1
ATOM 732 O O . LYS A 1 92 ? -1.542 2.370 -7.345 1.00 89.00 92 LYS A O 1
ATOM 737 N N . GLU A 1 93 ? 0.392 1.298 -7.698 1.00 89.00 93 GLU A N 1
ATOM 738 C CA . GLU A 1 93 ? 0.365 0.581 -6.415 1.00 89.00 93 GLU A CA 1
ATOM 739 C C . GLU A 1 93 ? 0.451 1.549 -5.227 1.00 89.00 93 GLU A C 1
ATOM 741 O O . GLU A 1 93 ? -0.266 1.397 -4.239 1.00 89.00 93 GLU A O 1
ATOM 746 N N . LEU A 1 94 ? 1.303 2.570 -5.321 1.00 84.88 94 LEU A N 1
ATOM 747 C CA . LEU A 1 94 ? 1.483 3.561 -4.266 1.00 84.88 94 LEU A CA 1
ATOM 748 C C . LEU A 1 94 ? 0.260 4.472 -4.118 1.00 84.88 94 LEU A C 1
ATOM 750 O O . LEU A 1 94 ? -0.153 4.752 -2.991 1.00 84.88 94 LEU A O 1
ATOM 754 N N . GLU A 1 95 ? -0.337 4.894 -5.232 1.00 83.69 95 GLU A N 1
ATOM 755 C CA . GLU A 1 95 ? -1.591 5.647 -5.257 1.00 83.69 95 GLU A CA 1
ATOM 756 C C . GLU A 1 95 ? -2.727 4.840 -4.621 1.00 83.69 95 GLU A C 1
ATOM 758 O O . GLU A 1 95 ? -3.404 5.343 -3.724 1.00 83.69 95 GLU A O 1
ATOM 763 N N . ALA A 1 96 ? -2.876 3.566 -4.998 1.00 86.69 96 ALA A N 1
ATOM 764 C CA . ALA A 1 96 ? -3.893 2.681 -4.437 1.00 86.69 96 ALA A CA 1
ATOM 765 C C . ALA A 1 96 ? -3.754 2.534 -2.913 1.00 86.69 96 ALA A C 1
ATOM 767 O O . ALA A 1 96 ? -4.740 2.663 -2.188 1.00 86.69 96 ALA A O 1
ATOM 768 N N . VAL A 1 97 ? -2.530 2.338 -2.405 1.00 84.94 97 VAL A N 1
ATOM 769 C CA . VAL A 1 97 ? -2.280 2.256 -0.955 1.00 84.94 97 VAL A CA 1
ATOM 770 C C . VAL A 1 97 ? -2.613 3.578 -0.256 1.00 84.94 97 VAL A C 1
ATOM 772 O O . VAL A 1 97 ? -3.213 3.568 0.819 1.00 84.94 97 VAL A O 1
ATOM 775 N N . CYS A 1 98 ? -2.254 4.723 -0.845 1.00 82.56 98 CYS A N 1
ATOM 776 C CA . CYS A 1 98 ? -2.594 6.030 -0.277 1.00 82.56 98 CYS A CA 1
ATOM 777 C C . CYS A 1 98 ? -4.111 6.247 -0.225 1.00 82.56 98 CYS A C 1
ATOM 779 O O . CYS A 1 98 ? -4.629 6.698 0.798 1.00 82.56 98 CYS A O 1
ATOM 781 N N . GLN A 1 99 ? -4.819 5.899 -1.301 1.00 83.00 99 GLN A N 1
ATOM 782 C CA . GLN A 1 99 ? -6.268 6.034 -1.376 1.00 83.00 99 GLN A CA 1
ATOM 783 C C . GLN A 1 99 ? -6.972 5.127 -0.364 1.00 83.00 99 GLN A C 1
ATOM 785 O O . GLN A 1 99 ? -7.926 5.556 0.283 1.00 83.00 99 GLN A O 1
ATOM 790 N N . ASP A 1 100 ? -6.470 3.910 -0.162 1.00 85.00 100 ASP A N 1
ATOM 791 C CA . ASP A 1 100 ? -6.965 2.998 0.868 1.00 85.00 100 ASP A CA 1
ATOM 792 C C . ASP A 1 100 ? -6.870 3.612 2.273 1.00 85.00 100 ASP A C 1
ATOM 794 O O . ASP A 1 100 ? -7.843 3.577 3.027 1.00 85.00 100 ASP A O 1
ATOM 798 N N . VAL A 1 101 ? -5.737 4.233 2.619 1.00 81.44 101 VAL A N 1
ATOM 799 C CA . VAL A 1 101 ? -5.568 4.904 3.920 1.00 81.44 101 VAL A CA 1
ATOM 800 C C . VAL A 1 101 ? -6.525 6.085 4.063 1.00 81.44 101 VAL A C 1
ATOM 802 O O . VAL A 1 101 ? -7.162 6.226 5.105 1.00 81.44 101 VAL A O 1
ATOM 805 N N . LEU A 1 102 ? -6.655 6.925 3.032 1.00 80.69 102 LEU A N 1
ATOM 806 C CA . LEU A 1 102 ? -7.580 8.064 3.051 1.00 80.69 102 LEU A CA 1
ATOM 807 C C . LEU A 1 102 ? -9.030 7.603 3.236 1.00 80.69 102 LEU A C 1
ATOM 809 O O . LEU A 1 102 ? -9.738 8.133 4.090 1.00 80.69 102 LEU A O 1
ATOM 813 N N . ASN A 1 103 ? -9.439 6.553 2.523 1.00 83.31 103 ASN A N 1
ATOM 814 C CA . ASN A 1 103 ? -10.774 5.976 2.646 1.00 83.31 103 ASN A CA 1
ATOM 815 C C . ASN A 1 103 ? -11.035 5.430 4.054 1.00 83.31 103 ASN A C 1
ATOM 817 O O . ASN A 1 103 ? -12.132 5.615 4.582 1.00 83.31 103 ASN A O 1
ATOM 821 N N . LEU A 1 104 ? -10.049 4.777 4.678 1.00 82.12 104 LEU A N 1
ATOM 822 C CA . LEU A 1 104 ? -10.174 4.301 6.057 1.00 82.12 104 LEU A CA 1
ATOM 823 C C . LEU A 1 104 ? -10.338 5.459 7.048 1.00 82.12 104 LEU A C 1
ATOM 825 O O . LEU A 1 104 ? -11.147 5.389 7.977 1.00 82.12 104 LEU A O 1
ATOM 829 N N . LEU A 1 105 ? -9.598 6.544 6.826 1.00 77.44 105 LEU A N 1
ATOM 830 C CA . LEU A 1 105 ? -9.661 7.733 7.661 1.00 77.44 105 LEU A CA 1
ATOM 831 C C . LEU A 1 105 ? -11.012 8.435 7.566 1.00 77.44 105 LEU A C 1
ATOM 833 O O . LEU A 1 105 ? -11.640 8.671 8.598 1.00 77.44 105 LEU A O 1
ATOM 837 N N . ASP A 1 106 ? -11.474 8.721 6.353 1.00 77.00 106 ASP A N 1
ATOM 838 C CA . ASP A 1 106 ? -12.708 9.473 6.123 1.00 77.00 106 ASP A CA 1
ATOM 839 C C . ASP A 1 106 ? -13.958 8.673 6.503 1.00 77.00 106 ASP A C 1
ATOM 841 O O . ASP A 1 106 ? -14.929 9.241 7.008 1.00 77.00 106 ASP A O 1
ATOM 845 N N . ASN A 1 107 ? -13.949 7.351 6.305 1.00 76.94 107 ASN A N 1
ATOM 846 C CA . ASN A 1 107 ? -15.136 6.531 6.538 1.00 76.94 107 ASN A CA 1
ATOM 847 C C . ASN A 1 107 ? -15.253 5.975 7.953 1.00 76.94 107 ASN A C 1
ATOM 849 O O . ASN A 1 107 ? -16.375 5.865 8.437 1.00 76.94 107 ASN A O 1
ATOM 853 N N . PHE A 1 108 ? -14.141 5.648 8.615 1.00 74.06 108 PHE A N 1
ATOM 854 C CA . PHE A 1 108 ? -14.185 4.914 9.884 1.00 74.06 108 PHE A CA 1
ATOM 855 C C . PHE A 1 108 ? -13.537 5.675 11.036 1.00 74.06 108 PHE A C 1
ATOM 857 O O . PHE A 1 108 ? -14.0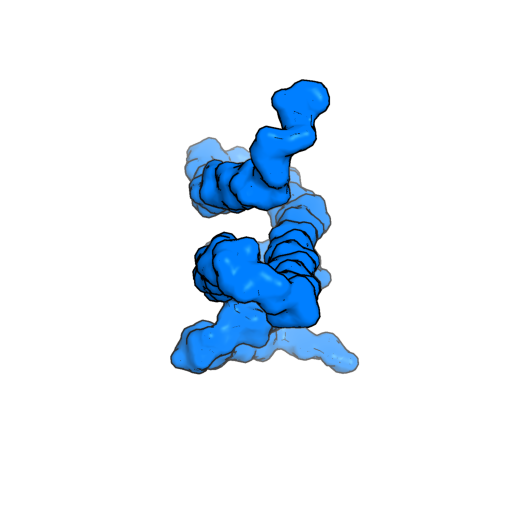12 5.598 12.164 1.00 74.06 108 PHE A O 1
ATOM 864 N N . LEU A 1 109 ? -12.463 6.430 10.798 1.00 68.31 109 LEU A N 1
ATOM 865 C CA . LEU A 1 109 ? -11.706 7.040 11.900 1.00 68.31 109 LEU A CA 1
ATOM 866 C C . LEU A 1 109 ? -12.131 8.478 12.208 1.00 68.31 109 LEU A C 1
ATOM 868 O O . LEU A 1 109 ? -12.097 8.878 13.367 1.00 68.31 109 LEU A O 1
ATOM 872 N N . ILE A 1 110 ? -12.572 9.245 11.209 1.00 67.06 110 ILE A N 1
ATOM 873 C CA . ILE A 1 110 ? -13.087 10.608 11.403 1.00 67.06 110 ILE A CA 1
ATOM 874 C C . ILE A 1 110 ? -14.554 10.579 11.852 1.00 67.06 110 ILE A C 1
ATOM 876 O O . ILE A 1 110 ? -14.914 11.315 12.770 1.00 67.06 110 ILE A O 1
ATOM 880 N N . LYS A 1 111 ? -15.389 9.703 11.270 1.00 58.38 111 LYS A N 1
ATOM 881 C CA . LYS A 1 111 ? -16.817 9.588 11.630 1.00 58.38 111 LYS A CA 1
ATOM 882 C C . LYS A 1 111 ? -17.041 9.078 13.053 1.00 58.38 111 LYS A C 1
ATOM 884 O O . LYS A 1 111 ? -17.903 9.595 13.742 1.00 58.38 111 LYS A O 1
ATOM 889 N N . ASN A 1 112 ? -16.221 8.144 13.531 1.00 53.16 112 ASN A N 1
ATOM 890 C CA . ASN A 1 112 ? -16.329 7.628 14.902 1.00 53.16 112 ASN A CA 1
ATOM 891 C C . ASN A 1 112 ? -15.713 8.568 15.961 1.00 53.16 112 ASN A C 1
ATOM 893 O O . ASN A 1 112 ? -15.715 8.253 17.147 1.00 53.16 112 ASN A O 1
ATOM 897 N N . CYS A 1 113 ? -15.163 9.719 15.552 1.00 47.25 113 CYS A N 1
ATOM 898 C CA . CYS A 1 113 ? -14.539 10.691 16.451 1.00 47.25 113 CYS A CA 1
ATOM 899 C C . CYS A 1 113 ? -15.520 11.768 16.957 1.00 47.25 113 CYS A C 1
ATOM 901 O O . CYS A 1 113 ? -15.143 12.557 17.819 1.00 47.25 113 CYS A O 1
ATOM 903 N N . SER A 1 114 ? -16.755 11.825 16.440 1.00 45.19 114 SER A N 1
ATOM 904 C CA . SER A 1 114 ? -17.764 12.818 16.848 1.00 45.19 114 SER A CA 1
ATOM 905 C C . SER A 1 114 ? -18.545 12.462 18.119 1.00 45.19 114 SER A C 1
ATOM 907 O O . SER A 1 114 ? -19.215 13.339 18.656 1.00 45.19 114 SER A O 1
ATOM 909 N N . ASP A 1 115 ? -18.432 11.233 18.633 1.00 45.56 115 ASP A N 1
ATOM 910 C CA . ASP A 1 115 ? -19.240 10.763 19.775 1.00 45.56 115 ASP A CA 1
ATOM 911 C C . ASP A 1 115 ? -18.550 10.871 21.146 1.00 45.56 115 ASP A C 1
ATOM 913 O O . ASP A 1 115 ? -19.157 10.574 22.172 1.00 45.56 115 ASP A O 1
ATOM 917 N N . THR A 1 116 ? -17.296 11.329 21.217 1.00 39.56 116 THR A N 1
ATOM 918 C CA . THR A 1 116 ? -16.597 11.541 22.499 1.00 39.56 116 THR A CA 1
ATOM 919 C C . THR A 1 116 ? -16.082 12.969 22.610 1.00 39.56 116 THR A C 1
ATOM 921 O O . THR A 1 116 ? -15.212 13.415 21.866 1.00 39.56 116 THR A O 1
ATOM 924 N N . GLN A 1 117 ? -16.689 13.709 23.537 1.00 35.97 117 GLN A N 1
ATOM 925 C CA . GLN A 1 117 ? -16.404 15.110 23.800 1.00 35.97 117 GLN A CA 1
ATOM 926 C C . GLN A 1 117 ? -14.970 15.340 24.294 1.00 35.97 117 GLN A C 1
ATOM 928 O O . GLN A 1 117 ? -14.449 14.579 25.099 1.00 35.97 117 GLN A O 1
ATOM 933 N N . HIS A 1 118 ? -14.407 16.466 23.848 1.00 40.50 118 HIS A N 1
ATOM 934 C CA . HIS A 1 118 ? -13.463 17.308 24.585 1.00 40.50 118 HIS A CA 1
ATOM 935 C C . HIS A 1 118 ? -12.249 16.607 25.230 1.00 40.50 118 HIS A C 1
ATOM 937 O O . HIS A 1 118 ? -12.151 16.515 26.445 1.00 40.50 118 HIS A O 1
ATOM 943 N N . GLU A 1 119 ? -11.234 16.279 24.426 1.00 32.50 119 GLU A N 1
ATOM 944 C CA . GLU A 1 119 ? -9.847 16.428 24.885 1.00 32.50 119 GLU A CA 1
ATOM 945 C C . GLU A 1 119 ? -9.020 17.211 23.860 1.00 32.50 119 GLU A C 1
ATOM 947 O O . GLU A 1 119 ? -8.743 16.795 22.734 1.00 32.50 119 GLU A O 1
ATOM 952 N N . THR A 1 120 ? -8.650 18.410 24.288 1.00 39.62 120 THR A N 1
ATOM 953 C CA . THR A 1 120 ? -7.652 19.294 23.702 1.00 39.62 120 THR A CA 1
ATOM 954 C C . THR A 1 120 ? -6.262 18.657 23.829 1.00 39.62 120 THR A C 1
ATOM 956 O O . THR A 1 120 ? -5.696 18.640 24.916 1.00 39.62 120 THR A O 1
ATOM 959 N N . GLY A 1 121 ? -5.685 18.142 22.739 1.00 34.59 121 GLY A N 1
ATOM 960 C CA . GLY A 1 121 ? -4.331 17.559 22.750 1.00 34.59 121 GLY A CA 1
ATOM 961 C C . GLY A 1 121 ? -3.991 16.780 21.473 1.00 34.59 121 GLY A C 1
ATOM 962 O O . GLY A 1 121 ? -4.887 16.525 20.675 1.00 34.59 121 GLY A O 1
ATOM 963 N N . PRO A 1 122 ? -2.719 16.420 21.207 1.00 34.66 122 PRO A N 1
ATOM 964 C CA . PRO A 1 122 ? -2.108 16.294 19.873 1.00 34.66 122 PRO A CA 1
ATOM 965 C C . PRO A 1 122 ? -2.486 15.028 19.072 1.00 34.66 122 PRO A C 1
ATOM 967 O O . PRO A 1 122 ? -1.706 14.544 18.254 1.00 34.66 122 PRO A O 1
ATOM 970 N N . SER A 1 123 ? -3.698 14.503 19.221 1.00 38.03 123 SER A N 1
ATOM 971 C CA . SER A 1 123 ? -4.175 13.318 18.490 1.00 38.03 123 SER A CA 1
ATOM 972 C C . SER A 1 123 ? -4.484 13.601 17.017 1.00 38.03 123 SER A C 1
ATOM 974 O O . SER A 1 123 ? -4.500 12.687 16.195 1.00 38.03 123 SER A O 1
ATOM 976 N N . ARG A 1 124 ? -4.625 14.879 16.638 1.00 37.62 124 ARG A N 1
ATOM 977 C CA . ARG A 1 124 ? -4.619 15.286 15.225 1.00 37.62 124 ARG A CA 1
ATOM 978 C C . ARG A 1 124 ? -3.205 15.259 14.636 1.00 37.62 124 ARG A C 1
ATOM 980 O O . ARG A 1 124 ? -3.071 15.109 13.430 1.00 37.62 124 ARG A O 1
ATOM 987 N N . LEU A 1 125 ? -2.152 15.362 15.457 1.00 33.22 125 LEU A N 1
ATOM 988 C CA . LEU A 1 125 ? -0.777 15.524 14.980 1.00 33.22 125 LEU A CA 1
ATOM 989 C C . LEU A 1 125 ? -0.057 14.207 14.675 1.00 33.22 125 LEU A C 1
ATOM 991 O O . LEU A 1 125 ? 0.780 14.195 13.781 1.00 33.22 125 LEU A O 1
ATOM 995 N N . VAL A 1 126 ? -0.392 13.089 15.326 1.00 37.78 126 VAL A N 1
ATOM 996 C CA . VAL A 1 126 ? 0.303 11.808 15.059 1.00 37.78 126 VAL A CA 1
ATOM 997 C C . VAL A 1 126 ? -0.006 11.282 13.652 1.00 37.78 126 VAL A C 1
ATOM 999 O O . VAL A 1 126 ? 0.871 10.754 12.973 1.00 37.78 126 VAL A O 1
ATOM 1002 N N . LEU A 1 127 ? -1.211 11.545 13.143 1.00 40.94 127 LEU A N 1
ATOM 1003 C CA . LEU A 1 127 ? -1.555 11.244 11.755 1.00 40.94 127 LEU A CA 1
ATOM 1004 C C . LEU A 1 127 ? -1.153 12.373 10.779 1.00 40.94 127 LEU A C 1
ATOM 1006 O O . LEU A 1 127 ? -0.822 12.116 9.622 1.00 40.94 127 LEU A O 1
ATOM 1010 N N . VAL A 1 128 ? -1.114 13.633 11.236 1.00 38.16 128 VAL A N 1
ATOM 1011 C CA . VAL A 1 128 ? -0.664 14.786 10.424 1.00 38.16 128 VAL A CA 1
ATOM 1012 C C . VAL A 1 128 ? 0.862 14.840 10.265 1.00 38.16 128 VAL A C 1
ATOM 1014 O O . VAL A 1 128 ? 1.329 15.349 9.251 1.00 38.16 128 VAL A O 1
ATOM 1017 N N . CYS A 1 129 ? 1.653 14.231 11.152 1.00 34.44 129 CYS A N 1
ATOM 1018 C CA . CYS A 1 129 ? 3.098 14.076 10.938 1.00 34.44 129 CYS A CA 1
ATOM 1019 C C . CYS A 1 129 ? 3.396 13.173 9.722 1.00 34.44 129 CYS A C 1
ATOM 1021 O O . CYS A 1 129 ? 4.436 13.303 9.080 1.00 34.44 129 CYS A O 1
ATOM 1023 N N . SER A 1 130 ? 2.429 12.332 9.331 1.00 40.88 130 SER A N 1
ATOM 1024 C CA . SER A 1 130 ? 2.430 11.677 8.022 1.00 40.88 130 SER A CA 1
ATOM 1025 C C . SER A 1 130 ? 1.808 12.535 6.922 1.00 40.88 130 SER A C 1
ATOM 1027 O O . SER A 1 130 ? 2.224 12.379 5.789 1.00 40.88 130 SER A O 1
ATOM 1029 N N . LYS A 1 131 ? 0.896 13.485 7.181 1.00 40.38 131 LYS A N 1
ATOM 1030 C CA . LYS A 1 131 ? 0.380 14.378 6.119 1.00 40.38 131 LYS A CA 1
ATOM 1031 C C . LYS A 1 131 ? 1.469 15.238 5.475 1.00 40.38 131 LYS A C 1
ATOM 1033 O O . LYS A 1 131 ? 1.430 15.391 4.263 1.00 40.38 131 LYS A O 1
ATOM 1038 N N . THR A 1 132 ? 2.463 15.745 6.207 1.00 39.16 132 THR A N 1
ATOM 1039 C CA . THR A 1 132 ? 3.578 16.492 5.58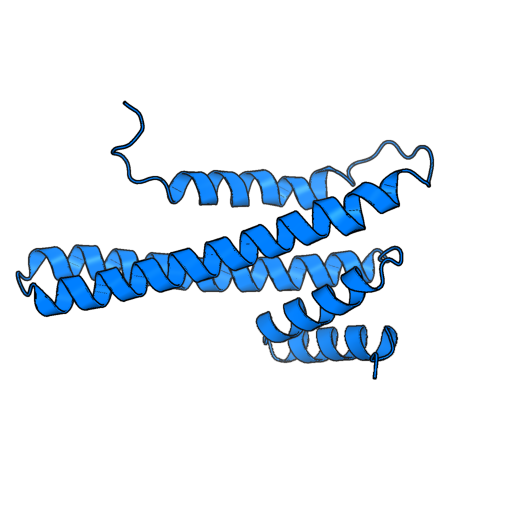6 1.00 39.16 132 THR A CA 1
ATOM 1040 C C . THR A 1 132 ? 4.494 15.596 4.761 1.00 39.16 132 THR A C 1
ATOM 1042 O O . THR A 1 132 ? 4.927 16.017 3.693 1.00 39.16 132 THR A O 1
ATOM 1045 N N . SER A 1 133 ? 4.746 14.353 5.178 1.00 40.09 133 SER A N 1
ATOM 1046 C CA . SER A 1 133 ? 5.551 13.419 4.379 1.00 40.09 133 SER A CA 1
ATOM 1047 C C . SER A 1 133 ? 4.760 12.865 3.186 1.00 40.09 133 SER A C 1
ATOM 1049 O O . SER A 1 133 ? 5.249 12.920 2.068 1.00 40.09 133 SER A O 1
ATOM 1051 N N . LEU A 1 134 ? 3.506 12.444 3.386 1.00 42.66 134 LEU A N 1
ATOM 1052 C CA . LEU A 1 134 ? 2.609 11.871 2.376 1.00 42.66 134 LEU A CA 1
ATOM 1053 C C . LEU A 1 134 ? 2.145 12.914 1.340 1.00 42.66 134 LEU A C 1
ATOM 1055 O O . LEU A 1 134 ? 2.110 12.589 0.159 1.00 42.66 134 LEU A O 1
ATOM 1059 N N . MET A 1 135 ? 1.871 14.173 1.726 1.00 42.41 135 MET A N 1
ATOM 1060 C CA . MET A 1 135 ? 1.588 15.246 0.754 1.00 42.41 135 MET A CA 1
ATOM 1061 C C . MET A 1 135 ? 2.847 15.772 0.064 1.00 42.41 135 MET A C 1
ATOM 1063 O O . MET A 1 135 ? 2.795 16.000 -1.139 1.00 42.41 135 MET A O 1
ATOM 1067 N N . SER A 1 136 ? 3.993 15.890 0.749 1.00 43.34 136 SER A N 1
ATOM 1068 C CA . SER A 1 136 ? 5.257 16.203 0.051 1.00 43.34 136 SER A CA 1
ATOM 1069 C C . SER A 1 136 ? 5.682 15.063 -0.886 1.00 43.34 136 SER A C 1
ATOM 1071 O O . SER A 1 136 ? 6.341 15.300 -1.892 1.00 43.34 136 SER A O 1
ATOM 1073 N N . MET A 1 137 ? 5.261 13.827 -0.599 1.00 43.66 137 MET A N 1
ATOM 1074 C CA . MET A 1 137 ? 5.408 12.664 -1.472 1.00 43.66 137 MET A CA 1
ATOM 1075 C C . MET A 1 137 ? 4.465 12.690 -2.664 1.00 43.66 137 MET A C 1
ATOM 1077 O O . MET A 1 137 ? 4.953 12.521 -3.771 1.00 43.66 137 MET A O 1
ATOM 1081 N N . ALA A 1 138 ? 3.170 12.956 -2.470 1.00 38.97 138 ALA A N 1
ATOM 1082 C CA . ALA A 1 138 ? 2.203 13.142 -3.555 1.00 38.97 138 ALA A CA 1
ATOM 1083 C C . ALA A 1 138 ? 2.606 14.298 -4.492 1.00 38.97 138 ALA A C 1
ATOM 1085 O O . ALA A 1 138 ? 2.485 14.184 -5.707 1.00 38.97 138 ALA A O 1
ATOM 1086 N N . MET A 1 139 ? 3.168 15.384 -3.948 1.00 38.88 139 MET A N 1
ATOM 1087 C CA . MET A 1 139 ? 3.705 16.487 -4.754 1.00 38.88 139 MET A CA 1
ATOM 1088 C C . MET A 1 139 ? 4.995 16.123 -5.508 1.00 38.88 139 MET A C 1
ATOM 1090 O O . MET A 1 139 ? 5.237 16.688 -6.569 1.00 38.88 139 MET A O 1
ATOM 1094 N N . ALA A 1 140 ? 5.783 15.152 -5.034 1.00 41.75 140 ALA A N 1
ATOM 1095 C CA . ALA A 1 140 ? 6.944 14.628 -5.762 1.00 41.75 140 ALA A CA 1
ATOM 1096 C C . ALA A 1 140 ? 6.574 13.660 -6.909 1.00 41.75 140 ALA A C 1
ATOM 1098 O O . ALA A 1 140 ? 7.449 13.300 -7.694 1.00 41.75 140 ALA A O 1
ATOM 1099 N N . PHE A 1 141 ? 5.299 13.257 -7.025 1.00 39.91 141 PHE A N 1
ATOM 1100 C CA . PHE A 1 141 ? 4.761 12.507 -8.172 1.00 39.91 141 PHE A CA 1
ATOM 1101 C C . PHE A 1 141 ? 4.263 13.410 -9.305 1.00 39.91 141 PHE A C 1
ATOM 1103 O O . PHE A 1 141 ? 3.961 12.910 -10.387 1.00 39.91 141 PHE A O 1
ATOM 1110 N N . LYS A 1 142 ? 4.194 14.735 -9.107 1.00 37.28 142 LYS A N 1
ATOM 1111 C CA . LYS A 1 142 ? 3.945 15.636 -10.233 1.00 37.28 142 LYS A CA 1
ATOM 1112 C C . LYS A 1 142 ? 5.234 15.754 -11.052 1.00 37.28 142 LYS A C 1
ATOM 1114 O O . LYS A 1 142 ? 6.239 16.219 -10.509 1.00 37.28 142 LYS A O 1
ATOM 1119 N N . PRO A 1 143 ? 5.240 15.384 -12.346 1.00 35.44 143 PRO A N 1
ATOM 1120 C CA . PRO A 1 143 ? 6.348 15.753 -13.210 1.00 35.44 143 PRO A CA 1
ATOM 1121 C C . PRO A 1 143 ? 6.471 17.281 -13.186 1.00 35.44 143 PRO A C 1
ATOM 1123 O O . PRO A 1 143 ? 5.466 17.996 -13.192 1.00 35.44 143 PRO A O 1
ATOM 1126 N N . LEU A 1 144 ? 7.707 17.776 -13.174 1.00 40.03 144 LEU A N 1
ATOM 1127 C CA . LEU A 1 144 ? 8.102 19.193 -13.218 1.00 40.03 144 LEU A CA 1
ATOM 1128 C C . LEU A 1 144 ? 7.617 19.960 -14.480 1.00 40.03 144 LEU A C 1
ATOM 1130 O O . LEU A 1 144 ? 8.208 20.964 -14.851 1.00 40.03 144 LEU A O 1
ATOM 1134 N N . GLY A 1 145 ? 6.550 19.514 -15.151 1.00 40.91 145 GLY A N 1
ATOM 1135 C CA . GLY A 1 145 ? 6.009 20.087 -16.388 1.00 40.91 145 GLY A CA 1
ATOM 1136 C C . GLY A 1 145 ? 4.502 20.370 -16.381 1.00 40.91 145 GLY A C 1
ATOM 1137 O O . GLY A 1 145 ? 3.940 20.589 -17.444 1.00 40.91 145 GLY A O 1
ATOM 1138 N N . GLN A 1 146 ? 3.828 20.351 -15.224 1.00 39.81 146 GLN A N 1
ATOM 1139 C CA . GLN A 1 146 ? 2.394 20.696 -15.112 1.00 39.81 146 GLN A CA 1
ATOM 1140 C C . GLN A 1 146 ? 2.096 21.630 -13.924 1.00 39.81 146 GLN A C 1
ATOM 1142 O O . GLN A 1 146 ? 1.116 21.482 -13.181 1.00 39.81 146 GLN A O 1
ATOM 1147 N N . LEU A 1 147 ? 3.004 22.590 -13.743 1.00 36.28 147 LEU A N 1
ATOM 1148 C CA . LEU A 1 147 ? 2.755 23.887 -13.117 1.00 36.28 147 LEU A CA 1
ATOM 1149 C C . LEU A 1 147 ? 3.285 24.975 -14.065 1.00 36.28 147 LEU A C 1
ATOM 1151 O O . LEU A 1 147 ? 4.325 25.571 -13.812 1.00 36.28 147 LEU A O 1
ATOM 1155 N N . CYS A 1 148 ? 2.591 25.126 -15.188 1.00 32.06 148 CYS A N 1
ATOM 1156 C CA . CYS A 1 148 ? 2.328 26.348 -15.948 1.00 32.06 148 CYS A CA 1
ATOM 1157 C C . CYS A 1 148 ? 1.195 26.003 -16.918 1.00 32.06 148 CYS A C 1
ATOM 1159 O O . CYS A 1 148 ? 1.276 24.912 -17.529 1.00 32.06 148 CYS A O 1
#